Protein 5XEC (pdb70)

B-factor: mean 13.0, std 6.99, range [4.38, 48.83]

Nearest PDB structures (foldseek):
  5xed-assembly1_C  TM=9.740E-01  e=4.192E-13  Hydrogenobacter thermophilus TK-6
  3x39-assembly2_B-3  TM=8.011E-01  e=3.078E-12  Pseudomonas aeruginosa PAO1
  3vym-assembly1_A  TM=8.283E-01  e=7.650E-10  Hydrogenobacter thermophilus TK-6
  5xed-assembly1_A  TM=9.615E-01  e=8.368E-09  Pseudomonas aeruginosa PAO1
  5xec-assembly1_A  TM=9.918E-01  e=1.626E-08  Pseudomonas aeruginosa PAO1

Structure (mmCIF, N/CA/C/O backbone):
data_5XEC
#
_entry.id   5XEC
#
_cell.length_a   31.350
_cell.length_b   72.540
_cell.length_c   35.010
_cell.angle_alpha   90.00
_cell.angle_beta   106.07
_cell.angle_gamma   90.00
#
_symmetry.space_group_name_H-M   'P 1 21 1'
#
loop_
_entity.id
_entity.type
_entity.pdbx_description
1 polymer 'Cytochrome c-552,Cytochrome c-551'
2 polymer 'Cytochrome c-551,Cytochrome c-552'
3 non-polymer 'HEME C'
4 water water
#
loop_
_atom_site.group_PDB
_atom_site.id
_atom_site.type_symbol
_atom_site.label_atom_id
_atom_site.label_alt_id
_atom_site.label_comp_id
_atom_site.label_asym_id
_atom_site.label_entity_id
_atom_site.label_seq_id
_atom_site.pdbx_PDB_ins_code
_atom_site.Cartn_x
_atom_site.Cartn_y
_atom_site.Cartn_z
_atom_site.occupancy
_atom_site.B_iso_or_equiv
_atom_site.auth_seq_id
_atom_site.auth_comp_id
_atom_site.auth_asym_id
_atom_site.auth_atom_id
_atom_site.pdbx_PDB_model_num
ATOM 1 N N . ASN A 1 1 ? -0.827 -19.286 -0.352 1.00 13.85 1 ASN C N 1
ATOM 2 C CA . ASN A 1 1 ? -2.146 -19.395 0.326 1.00 11.31 1 ASN C CA 1
ATOM 3 C C . ASN A 1 1 ? -2.258 -18.487 1.544 1.00 11.17 1 ASN C C 1
ATOM 4 O O . ASN A 1 1 ? -1.302 -17.811 1.929 1.00 10.73 1 ASN C O 1
ATOM 9 N N . GLU A 1 2 ? -3.451 -18.457 2.128 1.00 11.68 2 GLU C N 1
ATOM 10 C CA . GLU A 1 2 ? -3.715 -17.574 3.255 1.00 11.62 2 GLU C CA 1
ATOM 11 C C . GLU A 1 2 ? -2.832 -17.876 4.463 1.00 10.86 2 GLU C C 1
ATOM 12 O O . GLU A 1 2 ? -2.371 -16.965 5.142 1.00 11.38 2 GLU C O 1
ATOM 18 N N . GLN A 1 3 ? -2.581 -19.153 4.724 1.00 11.36 3 GLN C N 1
ATOM 19 C CA . GLN A 1 3 ? -1.763 -19.539 5.877 1.00 12.14 3 GLN C CA 1
ATOM 20 C C . GLN A 1 3 ? -0.328 -19.060 5.690 1.00 9.56 3 GLN C C 1
ATOM 21 O O . GLN A 1 3 ? 0.296 -18.573 6.638 1.00 10.35 3 GLN C O 1
ATOM 27 N N . LEU A 1 4 ? 0.198 -19.224 4.482 1.00 9.08 4 LEU C N 1
ATOM 28 C CA . LEU A 1 4 ? 1.562 -18.767 4.174 1.00 9.15 4 LEU C CA 1
ATOM 29 C C . LEU A 1 4 ? 1.656 -17.252 4.351 1.00 7.90 4 LEU C C 1
ATOM 30 O O . LEU A 1 4 ? 2.598 -16.741 4.934 1.00 7.93 4 LEU C O 1
ATOM 35 N N . ALA A 1 5 ? 0.649 -16.528 3.859 1.00 8.00 5 ALA C N 1
ATOM 36 C CA . ALA A 1 5 ? 0.625 -15.064 4.011 1.00 7.75 5 ALA C CA 1
ATOM 37 C C . ALA A 1 5 ? 0.660 -14.649 5.475 1.00 7.26 5 ALA C C 1
ATOM 38 O O . ALA A 1 5 ? 1.390 -13.732 5.857 1.00 7.81 5 ALA C O 1
ATOM 40 N N A LYS A 1 6 ? -0.156 -15.303 6.302 0.50 7.29 6 LYS C N 1
ATOM 41 N N B LYS A 1 6 ? -0.147 -15.318 6.294 0.50 8.58 6 LYS C N 1
ATOM 42 C CA A LYS A 1 6 ? -0.151 -15.012 7.732 0.50 8.57 6 LYS C CA 1
ATOM 43 C CA B LYS A 1 6 ? -0.174 -15.028 7.717 0.50 9.45 6 LYS C CA 1
ATOM 44 C C A LYS A 1 6 ? 1.224 -15.282 8.342 0.50 8.62 6 LYS C C 1
ATOM 45 C C B LYS A 1 6 ? 1.192 -15.299 8.362 0.50 9.08 6 LYS C C 1
ATOM 46 O O A LYS A 1 6 ? 1.797 -14.414 8.998 0.50 8.21 6 LYS C O 1
ATOM 47 O O B LYS A 1 6 ? 1.725 -14.443 9.062 0.50 8.95 6 LYS C O 1
ATOM 58 N N . GLN A 1 7 ? 1.767 -16.471 8.105 1.00 8.81 7 GLN C N 1
ATOM 59 C CA . GLN A 1 7 ? 3.071 -16.833 8.702 1.00 8.95 7 GLN C CA 1
ATOM 60 C C . GLN A 1 7 ? 4.163 -15.864 8.296 1.00 8.07 7 GLN C C 1
ATOM 61 O O . GLN A 1 7 ? 4.989 -15.509 9.115 1.00 9.40 7 GLN C O 1
ATOM 67 N N . LYS A 1 8 ? 4.130 -15.415 7.044 1.00 7.84 8 LYS C N 1
ATOM 68 C CA . LYS A 1 8 ? 5.183 -14.551 6.513 1.00 7.43 8 LYS C CA 1
ATOM 69 C C . LYS A 1 8 ? 5.052 -13.091 6.937 1.00 7.43 8 LYS C C 1
ATOM 70 O O . LYS A 1 8 ? 5.899 -12.289 6.579 1.00 8.81 8 LYS C O 1
ATOM 76 N N . GLY A 1 9 ? 4.000 -12.739 7.672 1.00 7.07 9 GLY C N 1
ATOM 77 C CA . GLY A 1 9 ? 3.839 -11.374 8.191 1.00 7.17 9 GLY C CA 1
ATOM 78 C C . GLY A 1 9 ? 3.105 -10.422 7.270 1.00 6.67 9 GLY C C 1
ATOM 7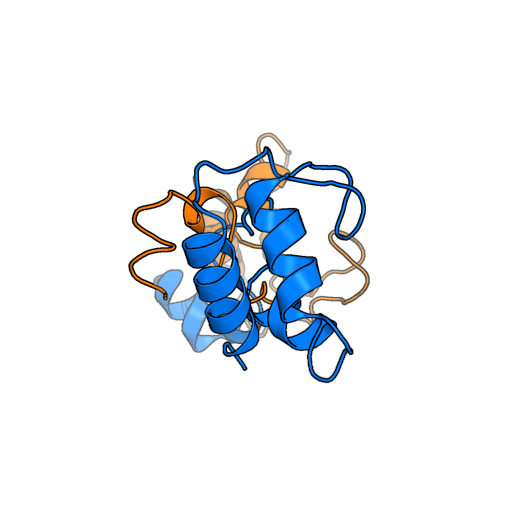9 O O . GLY A 1 9 ? 2.996 -9.235 7.573 1.00 7.50 9 GLY C O 1
ATOM 80 N N . CYS A 1 10 ? 2.554 -10.944 6.181 1.00 6.00 10 CYS C N 1
ATOM 81 C CA . CYS A 1 10 ? 1.942 -10.089 5.174 1.00 5.66 10 CYS C CA 1
ATOM 82 C C . CYS A 1 10 ? 0.745 -9.316 5.707 1.00 6.02 10 CYS C C 1
ATOM 83 O O . CYS A 1 10 ? 0.492 -8.187 5.287 1.00 6.81 10 CYS C O 1
ATOM 86 N N . MET A 1 11 ? 0.003 -9.923 6.639 1.00 7.04 11 MET C N 1
ATOM 87 C CA . MET A 1 11 ? -1.236 -9.327 7.122 1.00 7.90 11 MET C CA 1
ATOM 88 C C . MET A 1 11 ? -1.000 -8.174 8.084 1.00 7.85 11 MET C C 1
ATOM 89 O O . MET A 1 11 ? -1.940 -7.483 8.434 1.00 10.01 11 MET C O 1
ATOM 94 N N . ALA A 1 12 ? 0.246 -7.917 8.464 1.00 8.05 12 ALA C N 1
ATOM 95 C CA . ALA A 1 12 ? 0.568 -6.718 9.232 1.00 8.89 12 ALA C CA 1
ATOM 96 C C . ALA A 1 12 ? 0.307 -5.458 8.415 1.00 7.92 12 ALA C C 1
ATOM 97 O O . ALA A 1 12 ? -0.010 -4.417 8.979 1.00 9.43 12 ALA C O 1
ATOM 99 N N . CYS A 1 13 ? 0.412 -5.569 7.089 1.00 6.89 13 CYS C N 1
ATOM 100 C CA . CYS A 1 13 ? 0.311 -4.402 6.216 1.00 6.74 13 CYS C CA 1
ATOM 101 C C . CYS A 1 13 ? -0.817 -4.499 5.210 1.00 6.45 13 CYS C C 1
ATOM 102 O O . CYS A 1 13 ? -1.026 -3.573 4.436 1.00 6.90 13 CYS C O 1
ATOM 105 N N . HIS A 1 14 ? -1.569 -5.588 5.247 1.00 6.64 14 HIS C N 1
ATOM 106 C CA . HIS A 1 14 ? -2.624 -5.821 4.263 1.00 6.32 14 HIS C CA 1
ATOM 107 C C . HIS A 1 14 ? -3.850 -6.415 4.913 1.00 6.70 14 HIS C C 1
ATOM 108 O O . HIS A 1 14 ? -3.752 -7.375 5.669 1.00 8.51 14 HIS C O 1
ATOM 115 N N . ASP A 1 15 ? -5.001 -5.824 4.593 1.00 6.91 15 ASP C N 1
ATOM 116 C CA . ASP A 1 15 ? -6.309 -6.341 4.930 1.00 7.92 15 ASP C CA 1
ATOM 117 C C . ASP A 1 15 ? -6.789 -7.254 3.797 1.00 6.92 15 ASP C C 1
ATOM 118 O O . ASP A 1 15 ? -6.447 -7.028 2.645 1.00 7.86 15 ASP C O 1
ATOM 123 N N . LEU A 1 16 ? -7.640 -8.223 4.109 1.00 7.84 16 LEU C N 1
ATOM 124 C CA . LEU A 1 16 ? -8.329 -8.954 3.040 1.00 8.45 16 LEU C CA 1
ATOM 125 C C . LEU A 1 16 ? -9.330 -8.065 2.315 1.00 7.90 16 LEU C C 1
ATOM 126 O O . LEU A 1 16 ? -9.406 -8.092 1.095 1.00 8.68 16 LEU C O 1
ATOM 131 N N . LYS A 1 17 ? -10.103 -7.290 3.074 1.00 7.37 17 LYS C N 1
ATOM 132 C CA . LYS A 1 17 ? -11.227 -6.524 2.545 1.00 7.34 17 LYS C CA 1
ATOM 133 C C . LYS A 1 17 ? -10.932 -5.049 2.417 1.00 7.34 17 LYS C C 1
ATOM 134 O O . LYS A 1 17 ? -10.187 -4.482 3.197 1.00 7.89 17 LYS C O 1
ATOM 140 N N . ALA A 1 18 ? -11.546 -4.443 1.413 1.00 7.34 18 ALA C N 1
ATOM 141 C CA . ALA A 1 18 ? -11.520 -2.995 1.214 1.00 7.69 18 ALA C CA 1
ATOM 142 C C . ALA A 1 18 ? -12.186 -2.258 2.375 1.00 7.40 18 ALA C C 1
ATOM 143 O O . ALA A 1 18 ? -13.067 -2.773 3.049 1.00 8.03 18 ALA C O 1
ATOM 145 N N . LYS A 1 19 ? -11.735 -1.037 2.578 1.00 8.23 19 LYS C N 1
ATOM 146 C CA . LYS A 1 19 ? -12.324 -0.099 3.512 1.00 9.29 19 LYS C CA 1
ATOM 147 C C . LYS A 1 19 ? -13.809 0.149 3.182 1.00 8.81 19 LYS C C 1
ATOM 148 O O . LYS A 1 19 ? -14.234 0.022 2.030 1.00 9.57 19 LYS C O 1
ATOM 154 N N . MET A 1 20 ? -14.588 0.516 4.197 1.00 8.24 20 MET C N 1
ATOM 155 C CA . MET A 1 20 ? -15.966 0.962 4.006 1.00 8.02 20 MET C CA 1
ATOM 156 C C . MET A 1 20 ? -15.950 2.401 3.480 1.00 7.40 20 MET C C 1
ATOM 157 O O . MET A 1 20 ? -14.901 3.058 3.433 1.00 8.25 20 MET C O 1
ATOM 162 N N . VAL A 1 21 ? -17.106 2.921 3.089 1.00 7.12 21 VAL C N 1
ATOM 163 C CA . VAL A 1 21 ? -17.119 4.209 2.399 1.00 7.37 21 VAL C CA 1
ATOM 164 C C . VAL A 1 21 ? -16.773 5.370 3.334 1.00 7.36 21 VAL C C 1
ATOM 165 O O . VAL A 1 21 ? -16.178 6.350 2.908 1.00 8.55 21 VAL C O 1
ATOM 169 N N . GLY A 1 22 ? -17.127 5.241 4.607 1.00 6.99 22 GLY C N 1
ATOM 170 C CA . GLY A 1 22 ? -16.848 6.267 5.603 1.00 6.82 22 GLY C CA 1
ATOM 171 C C . GLY A 1 22 ? -15.574 5.994 6.384 1.00 6.55 22 GLY C C 1
ATOM 172 O O . GLY A 1 22 ? -14.992 4.896 6.321 1.00 7.14 22 GLY C O 1
ATOM 173 N N . PRO A 1 23 ? -15.110 6.988 7.150 1.00 6.57 23 PRO C N 1
ATOM 174 C CA . PRO A 1 23 ? -13.895 6.823 7.929 1.00 6.62 23 PRO C CA 1
ATOM 175 C C . PRO A 1 23 ? -14.043 5.862 9.101 1.00 6.89 23 PRO C C 1
ATOM 176 O O . PRO A 1 23 ? -15.119 5.703 9.679 1.00 7.72 23 PRO C O 1
ATOM 180 N N . ALA A 1 24 ? -12.941 5.204 9.432 1.00 7.21 24 ALA C N 1
ATOM 181 C CA . ALA A 1 24 ? -12.922 4.295 10.565 1.00 7.93 24 ALA C CA 1
ATOM 182 C C . ALA A 1 24 ? -13.041 5.084 11.870 1.00 8.10 24 ALA C C 1
ATOM 183 O O . ALA A 1 24 ? -12.461 6.165 12.017 1.00 8.37 24 ALA C O 1
ATOM 185 N N A TYR A 1 25 ? -13.778 4.570 12.843 0.50 8.27 25 TYR C N 1
ATOM 186 N N B TYR A 1 25 ? -13.796 4.525 12.812 0.50 8.45 25 TYR C N 1
ATOM 187 C CA A TYR A 1 25 ? -13.979 5.346 14.062 0.50 8.53 25 TYR C CA 1
ATOM 188 C CA B TYR A 1 25 ? -14.072 5.199 14.071 0.50 9.14 25 TYR C CA 1
ATOM 189 C C A TYR A 1 25 ? -12.705 5.585 14.846 0.50 9.54 25 TYR C C 1
ATOM 190 C C B TYR A 1 25 ? -12.776 5.522 14.858 0.50 9.84 25 TYR C C 1
ATOM 191 O O A TYR A 1 25 ? -12.576 6.630 15.478 0.50 10.01 25 TYR C O 1
ATOM 192 O O B TYR A 1 25 ? -12.706 6.575 15.487 0.50 10.78 25 TYR C O 1
ATOM 209 N N . LYS A 1 26 ? -11.753 4.657 14.818 1.00 9.93 26 LYS C N 1
ATOM 210 C CA . LYS A 1 26 ? -10.492 4.946 15.503 1.00 10.40 26 LYS C CA 1
ATOM 211 C C . LYS A 1 26 ? -9.799 6.164 14.874 1.00 10.27 26 LYS C C 1
ATOM 212 O O . LYS A 1 26 ? -9.179 6.969 15.578 1.00 11.90 26 LYS C O 1
ATOM 218 N N . ASP A 1 27 ? -9.943 6.335 13.560 1.00 10.09 27 ASP C N 1
ATOM 219 C CA . ASP A 1 27 ? -9.391 7.525 12.900 1.00 11.13 27 ASP C CA 1
ATOM 220 C C . ASP A 1 27 ? -10.158 8.804 13.245 1.00 10.42 27 ASP C C 1
ATOM 221 O O . ASP A 1 27 ? -9.556 9.868 13.381 1.00 10.51 27 ASP C O 1
ATOM 226 N N . VAL A 1 28 ? -11.474 8.709 13.393 1.00 9.24 28 VAL C N 1
ATOM 227 C CA . VAL A 1 28 ? -12.257 9.855 13.792 1.00 8.59 28 VAL C CA 1
ATOM 228 C C . VAL A 1 28 ? -11.847 10.290 15.196 1.00 9.36 28 VAL C C 1
ATOM 229 O O . VAL A 1 28 ? -11.648 11.482 15.444 1.00 10.73 28 VAL C O 1
ATOM 233 N N . ALA A 1 29 ? -11.72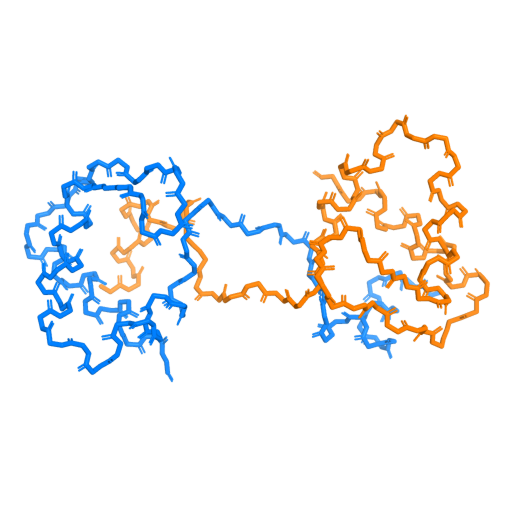9 9.329 16.102 1.00 9.71 29 ALA C N 1
ATOM 234 C CA . ALA A 1 29 ? -11.318 9.641 17.460 1.00 10.61 29 ALA C CA 1
ATOM 235 C C . ALA A 1 29 ? -9.962 10.353 17.461 1.00 12.00 29 ALA C C 1
ATOM 236 O O . ALA A 1 29 ? -9.778 11.350 18.163 1.00 13.62 29 ALA C O 1
ATOM 238 N N . ALA A 1 30 ? -9.013 9.858 16.672 1.00 12.43 30 ALA C N 1
ATOM 239 C CA . ALA A 1 30 ? -7.686 10.485 16.624 1.00 13.14 30 ALA C CA 1
ATOM 240 C C . ALA A 1 30 ? -7.731 11.899 16.026 1.00 13.71 30 ALA C C 1
ATOM 241 O O . ALA A 1 30 ? -7.011 12.789 16.474 1.00 16.37 30 ALA C O 1
ATOM 243 N N . LYS A 1 31 ? -8.578 12.112 15.024 1.00 13.61 31 LYS C N 1
ATOM 244 C CA . LYS A 1 31 ? -8.654 13.414 14.370 1.00 14.68 31 LYS C CA 1
ATOM 245 C C . LYS A 1 31 ? -9.168 14.499 15.314 1.00 15.65 31 LYS C C 1
ATOM 246 O O . LYS A 1 31 ? -8.705 15.643 15.276 1.00 17.99 31 LYS C O 1
ATOM 252 N N . PHE A 1 32 ? -10.148 14.136 16.134 1.00 13.75 32 PHE C N 1
ATOM 253 C CA . PHE A 1 32 ? -10.796 15.077 17.049 1.00 14.54 32 PHE C CA 1
ATOM 254 C C . PHE A 1 32 ? -10.075 15.195 18.393 1.00 15.50 32 PHE C C 1
ATOM 255 O O . PHE A 1 32 ? -10.449 16.034 19.209 1.00 17.74 32 PHE C O 1
ATOM 263 N N . ALA A 1 33 ? -9.071 14.355 18.638 1.00 16.18 33 ALA C N 1
ATOM 264 C CA . ALA A 1 33 ? -8.346 14.394 19.899 1.00 15.93 33 ALA C CA 1
ATOM 265 C C . ALA A 1 33 ? -7.825 15.802 20.155 1.00 18.74 33 ALA C C 1
ATOM 266 O O . ALA A 1 33 ? -7.171 16.397 19.290 1.00 20.19 33 ALA C O 1
ATOM 268 N N . GLY A 1 34 ? -8.132 16.334 21.334 1.00 18.31 34 GLY C N 1
ATOM 269 C CA . GLY A 1 34 ? -7.675 17.661 21.726 1.00 18.71 34 GLY C CA 1
ATOM 270 C C . GLY A 1 34 ? -8.335 18.825 21.004 1.00 19.90 34 GLY C C 1
ATOM 271 O O . GLY A 1 34 ? -7.756 19.914 20.955 1.00 25.57 34 GLY C O 1
ATOM 272 N N A GLN A 1 35 ? -9.529 18.599 20.453 0.50 19.48 35 GLN C N 1
ATOM 273 N N B GLN A 1 35 ? -9.531 18.609 20.457 0.50 19.60 35 GLN C N 1
ATOM 274 C CA A GLN A 1 35 ? -10.290 19.651 19.777 0.50 18.96 35 GLN C CA 1
ATOM 275 C CA B GLN A 1 35 ? -10.267 19.663 19.758 0.50 18.36 35 GLN C CA 1
ATOM 276 C C A GLN A 1 35 ? -11.457 20.102 20.638 0.50 17.11 35 GLN C C 1
ATOM 277 C C B GLN A 1 35 ? -11.473 20.105 20.581 0.50 17.02 35 GLN C C 1
ATOM 278 O O A GLN A 1 35 ? -12.222 19.284 21.151 0.50 17.46 35 GLN C O 1
ATOM 279 O O B GLN A 1 35 ? -12.284 19.282 21.007 0.50 17.71 35 GLN C O 1
ATOM 290 N N . ALA A 1 36 ? -11.583 21.413 20.804 1.00 15.24 36 ALA C N 1
ATOM 291 C CA . ALA A 1 36 ? -12.677 21.971 21.581 1.00 15.61 36 ALA C CA 1
ATOM 292 C C . ALA A 1 36 ? -14.015 21.666 20.919 1.00 14.83 36 ALA C C 1
ATOM 293 O O . ALA A 1 36 ? -14.155 21.786 19.704 1.00 15.97 36 ALA C O 1
ATOM 295 N N . GLY A 1 37 ? -14.981 21.246 21.724 1.00 14.04 37 GLY C N 1
ATOM 296 C CA . GLY A 1 37 ? -16.342 21.059 21.262 1.00 14.17 37 GLY C CA 1
ATOM 297 C C . GLY A 1 37 ? -16.530 19.841 20.373 1.00 12.71 37 GLY C C 1
ATOM 298 O O . GLY A 1 37 ? -17.517 19.759 19.653 1.00 13.42 37 GLY C O 1
ATOM 299 N N . ALA A 1 38 ? -15.592 18.895 20.412 1.00 13.53 38 ALA C N 1
ATOM 300 C CA . ALA A 1 38 ? -15.655 17.661 19.596 1.00 12.39 38 ALA C CA 1
ATOM 301 C C . ALA A 1 38 ? -16.955 16.879 19.760 1.00 11.72 38 ALA C C 1
ATOM 302 O O . ALA A 1 38 ? -17.549 16.433 18.791 1.00 11.70 38 ALA C O 1
ATOM 304 N N . GLU A 1 39 ? -17.386 16.687 20.990 1.00 11.60 39 GLU C N 1
ATOM 305 C CA . GLU A 1 39 ? -18.574 15.896 21.248 1.00 12.64 39 GLU C CA 1
ATOM 306 C C . GLU A 1 39 ? -19.804 16.494 20.600 1.00 11.78 39 GLU C C 1
ATOM 307 O O . GLU A 1 39 ? -20.539 15.810 19.889 1.00 12.77 39 GLU C O 1
ATOM 313 N N . ALA A 1 40 ? -20.041 17.770 20.864 1.00 11.17 40 ALA C N 1
ATOM 314 C CA . ALA A 1 40 ? -21.218 18.439 20.331 1.00 12.09 40 ALA C CA 1
ATOM 315 C C . ALA A 1 40 ? -21.145 18.502 18.805 1.00 11.51 40 ALA C C 1
ATOM 316 O O . ALA A 1 40 ? -22.145 18.269 18.105 1.00 12.76 40 ALA C O 1
ATOM 318 N N . GLU A 1 41 ? -19.956 18.777 18.280 1.00 11.67 41 GLU C N 1
ATOM 319 C CA . GLU A 1 41 ? -19.809 18.887 16.842 1.00 12.50 41 GLU C CA 1
ATOM 320 C C . GLU A 1 41 ? -20.065 17.543 16.177 1.00 11.11 41 GLU C C 1
ATOM 321 O O . GLU A 1 41 ? -20.774 17.462 15.173 1.00 10.81 41 GLU C O 1
ATOM 327 N N . LEU A 1 42 ? -19.499 16.479 16.730 1.00 12.22 42 LEU C N 1
ATOM 328 C CA . LEU A 1 42 ? -19.735 15.167 16.142 1.00 11.86 42 LEU C CA 1
ATOM 329 C C . LEU A 1 42 ? -21.202 14.727 16.238 1.00 10.83 42 LEU C C 1
ATOM 330 O O . LEU A 1 42 ? -21.732 14.158 15.289 1.00 10.63 42 LEU C O 1
ATOM 335 N N . ALA A 1 43 ? -21.873 14.994 17.357 1.00 10.77 43 ALA C N 1
ATOM 336 C CA . ALA A 1 43 ? -23.297 14.666 17.482 1.00 11.02 43 ALA C CA 1
ATOM 337 C C . ALA A 1 43 ? -24.099 15.359 16.389 1.00 10.01 43 ALA C C 1
ATOM 338 O O . ALA A 1 43 ? -24.996 14.754 15.804 1.00 11.06 43 ALA C O 1
ATOM 340 N N . GLN A 1 44 ? -23.782 16.623 16.112 1.00 9.90 44 GLN C N 1
ATOM 341 C CA . GLN A 1 44 ? -24.475 17.375 15.059 1.00 10.38 44 GLN C CA 1
ATOM 342 C C . GLN A 1 44 ? -24.246 16.767 13.678 1.00 8.71 44 GLN C C 1
ATOM 343 O O . GLN A 1 44 ? -25.167 16.663 12.886 1.00 8.74 44 GLN C O 1
ATOM 349 N N A ARG A 1 45 ? -23.000 16.384 13.392 0.50 7.89 45 ARG C N 1
ATOM 350 N N B ARG A 1 45 ? -23.009 16.370 13.396 0.50 7.89 45 ARG C N 1
ATOM 351 C CA A ARG A 1 45 ? -22.664 15.769 12.109 0.50 7.58 45 ARG C CA 1
ATOM 352 C CA B ARG A 1 45 ? -22.688 15.739 12.123 0.50 7.56 45 ARG C CA 1
ATOM 353 C C A ARG A 1 45 ? -23.319 14.396 11.940 0.50 6.71 45 ARG C C 1
ATOM 354 C C B ARG A 1 45 ? -23.365 14.401 11.952 0.50 6.70 45 ARG C C 1
ATOM 355 O O A ARG A 1 45 ? -23.780 14.058 10.854 0.50 6.96 45 ARG C O 1
ATOM 356 O O B ARG A 1 45 ? -23.884 14.090 10.884 0.50 6.64 45 ARG C O 1
ATOM 371 N N . ILE A 1 46 ? -23.370 13.607 13.009 1.00 6.86 46 ILE C N 1
ATOM 372 C CA . ILE A 1 46 ? -24.068 12.320 12.964 1.00 7.48 46 ILE C CA 1
ATOM 373 C C . ILE A 1 46 ? -25.557 12.519 12.654 1.00 7.38 46 ILE C C 1
ATOM 374 O O . ILE A 1 46 ? -26.120 11.823 11.805 1.00 8.91 46 ILE C O 1
ATOM 379 N N . LYS A 1 47 ? -26.191 13.485 13.301 1.00 7.47 47 LYS C N 1
ATOM 380 C CA . LYS A 1 47 ? -27.617 13.744 13.083 1.00 8.69 47 LYS C CA 1
ATOM 381 C C . LYS A 1 47 ? -27.904 14.360 11.712 1.00 7.39 47 LYS C C 1
ATOM 382 O O . LYS A 1 47 ? -28.798 13.908 10.977 1.00 8.26 47 LYS C O 1
ATOM 388 N N . ASN A 1 48 ? -27.113 15.379 11.366 1.00 7.06 48 ASN C N 1
ATOM 389 C CA . ASN A 1 48 ? -27.455 16.242 10.238 1.00 7.63 48 ASN C CA 1
ATOM 390 C C . ASN A 1 48 ? -26.695 15.982 8.956 1.00 6.85 48 ASN C C 1
ATOM 391 O O . ASN A 1 48 ? -27.030 16.561 7.910 1.00 8.17 48 ASN C O 1
ATOM 396 N N . GLY A 1 49 ? -25.717 15.095 9.023 1.00 6.23 49 GLY C N 1
ATOM 397 C CA . GLY A 1 49 ? -24.869 14.831 7.899 1.00 6.40 49 GLY C CA 1
ATOM 398 C C . GLY A 1 49 ? -23.711 15.794 7.836 1.00 6.67 49 GLY C C 1
ATOM 399 O O . GLY A 1 49 ? -23.694 16.831 8.521 1.00 7.77 49 GLY C O 1
ATOM 400 N N . SER A 1 50 ? -22.745 15.439 6.992 1.00 6.20 50 SER C N 1
ATOM 401 C CA . SER A 1 50 ? -21.501 16.172 6.891 1.00 6.75 50 SER C CA 1
ATOM 402 C C . SER A 1 50 ? -20.838 15.892 5.564 1.00 6.11 50 SER C C 1
ATOM 403 O O . SER A 1 50 ? -21.167 14.915 4.885 1.00 6.61 50 SER C O 1
ATOM 406 N N . GLN A 1 51 ? -19.944 16.784 5.168 1.00 6.54 51 GLN C N 1
ATOM 407 C CA . GLN A 1 51 ? -19.216 16.614 3.934 1.00 6.87 51 GLN C CA 1
ATOM 408 C C . GLN A 1 51 ? -17.903 17.344 3.967 1.00 6.84 51 GLN C C 1
ATOM 409 O O . GLN A 1 51 ? -17.687 18.243 4.775 1.00 7.79 51 GLN C O 1
ATOM 415 N N . GLY A 1 52 ? -17.031 16.945 3.050 1.00 6.89 52 GLY C N 1
ATOM 416 C CA . GLY A 1 52 ? -15.787 17.654 2.783 1.00 7.35 52 GLY C CA 1
ATOM 417 C C . GLY A 1 52 ? -14.710 17.492 3.831 1.00 7.26 52 GLY C C 1
ATOM 418 O O . GLY A 1 52 ? -13.779 18.277 3.855 1.00 8.55 52 GLY C O 1
ATOM 419 N N . VAL A 1 53 ? -14.836 16.494 4.697 1.00 6.82 53 VAL C N 1
ATOM 420 C CA . VAL A 1 53 ? -13.877 16.313 5.778 1.00 7.19 53 VAL C CA 1
ATOM 421 C C . VAL A 1 53 ? -12.874 15.211 5.464 1.00 6.69 53 VAL C C 1
ATOM 422 O O . VAL A 1 53 ? -11.673 15.395 5.694 1.00 8.27 53 VAL C O 1
ATOM 426 N N . TRP A 1 54 ? -13.364 14.102 4.917 1.00 6.64 54 TRP C N 1
ATOM 427 C CA . TRP A 1 54 ? -12.565 12.909 4.653 1.00 6.85 54 TRP C CA 1
ATOM 428 C C . TRP A 1 54 ? -12.443 12.566 3.169 1.00 7.39 54 TRP C C 1
ATOM 429 O O . TRP A 1 54 ? -11.535 11.843 2.776 1.00 10.37 54 TRP C O 1
ATOM 440 N N . GLY A 1 55 ? -13.340 13.070 2.340 1.00 7.15 55 GLY C N 1
ATOM 441 C CA . GLY A 1 55 ? -13.361 12.663 0.943 1.00 7.21 55 GLY C CA 1
ATOM 442 C C . GLY A 1 55 ? -14.532 13.307 0.251 1.00 7.70 55 GLY C C 1
ATOM 443 O O . GLY A 1 55 ? -15.236 14.1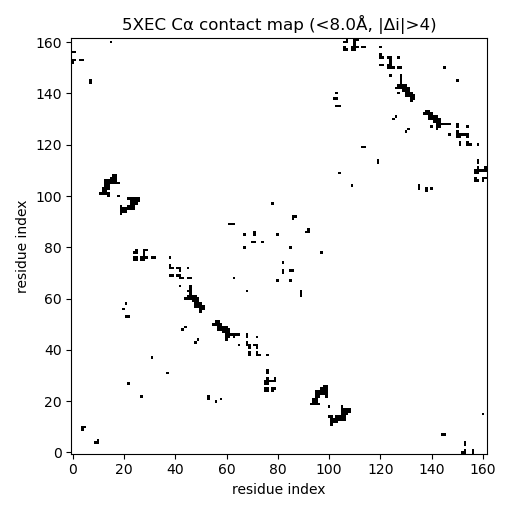10 0.848 1.00 8.62 55 GLY C O 1
ATOM 444 N N . PRO A 1 56 ? -14.782 12.906 -1.002 1.00 8.63 56 PRO C N 1
ATOM 445 C CA . PRO A 1 56 ? -15.812 13.540 -1.826 1.00 9.98 56 PRO C CA 1
ATOM 446 C C . PRO A 1 56 ? -17.244 13.060 -1.607 1.00 9.38 56 PRO C C 1
ATOM 447 O O . PRO A 1 56 ? -18.171 13.672 -2.129 1.00 12.32 56 PRO C O 1
ATOM 451 N N . ILE A 1 57 ? -17.426 11.980 -0.861 1.00 8.36 57 ILE C N 1
ATOM 452 C CA . ILE A 1 57 ? -18.758 11.411 -0.648 1.00 8.29 57 ILE C CA 1
ATOM 453 C C . ILE A 1 57 ? -19.333 11.912 0.686 1.00 6.90 57 ILE C C 1
ATOM 454 O O . ILE A 1 57 ? -18.770 11.648 1.743 1.00 7.53 57 ILE C O 1
ATOM 459 N N . PRO A 1 58 ? -20.462 12.645 0.664 1.00 6.88 58 PRO C N 1
ATOM 460 C CA . PRO A 1 58 ? -21.005 13.117 1.925 1.00 6.60 58 PRO C CA 1
ATOM 461 C C . PRO A 1 58 ? -21.612 12.009 2.768 1.00 6.45 58 PRO C C 1
ATOM 462 O O . PRO A 1 58 ? -22.016 10.960 2.244 1.00 7.26 58 PRO C O 1
ATOM 466 N N . MET A 1 59 ? -21.705 12.271 4.063 1.00 5.94 59 MET C N 1
ATOM 467 C CA . MET A 1 59 ? -22.553 11.472 4.924 1.00 5.90 59 MET C CA 1
ATOM 468 C C . MET A 1 59 ? -23.945 12.112 4.976 1.00 6.21 59 MET C C 1
ATOM 469 O O . MET A 1 59 ? -24.077 13.248 5.410 1.00 6.63 59 MET C O 1
ATOM 474 N N . PRO A 1 60 ? -24.991 11.376 4.567 1.00 6.90 60 PRO C N 1
ATOM 475 C CA . PRO A 1 60 ? -26.363 11.910 4.737 1.00 7.96 60 PRO C CA 1
ATOM 476 C C . PRO A 1 60 ? -26.758 12.046 6.211 1.00 7.07 60 PRO C C 1
ATOM 477 O O . PRO A 1 60 ? -26.124 11.450 7.074 1.00 6.41 60 PRO C O 1
ATOM 481 N N . PRO A 1 61 ? -27.839 12.779 6.506 1.00 7.09 61 PRO C N 1
ATOM 482 C CA . PRO A 1 61 ? -28.386 12.757 7.857 1.00 7.25 61 PRO C CA 1
ATOM 483 C C . PRO A 1 61 ? -28.694 11.343 8.325 1.00 7.75 61 PRO C C 1
ATOM 484 O O . PRO A 1 61 ? -28.963 10.451 7.512 1.00 8.71 61 PRO C O 1
ATOM 488 N N . ASN A 1 62 ? -28.652 11.142 9.636 1.00 7.93 62 ASN C N 1
ATOM 489 C CA . ASN A 1 62 ? -29.089 9.899 10.239 1.00 8.64 62 ASN C CA 1
ATOM 490 C C . ASN A 1 62 ? -30.262 10.140 11.152 1.00 9.72 62 ASN C C 1
ATOM 491 O O . ASN A 1 62 ? -30.305 11.139 11.861 1.00 10.01 62 ASN C O 1
ATOM 496 N N . ALA A 1 63 ? -31.182 9.179 11.150 1.00 12.78 63 ALA C N 1
ATOM 497 C CA . ALA A 1 63 ? -32.391 9.236 11.933 1.00 14.83 63 ALA C CA 1
ATOM 498 C C . ALA A 1 63 ? -32.096 8.847 13.370 1.00 15.09 63 ALA C C 1
ATOM 499 O O . ALA A 1 63 ? -32.492 7.769 13.825 1.00 20.00 63 ALA C O 1
ATOM 501 N N . VAL A 1 64 ? -31.421 9.736 14.091 1.00 13.82 64 VAL C N 1
ATOM 502 C CA . VAL A 1 64 ? -31.081 9.504 15.493 1.00 14.61 64 VAL C CA 1
ATOM 503 C C . VAL A 1 64 ? -31.563 10.677 16.340 1.00 15.84 64 VAL C C 1
ATOM 504 O O . VAL A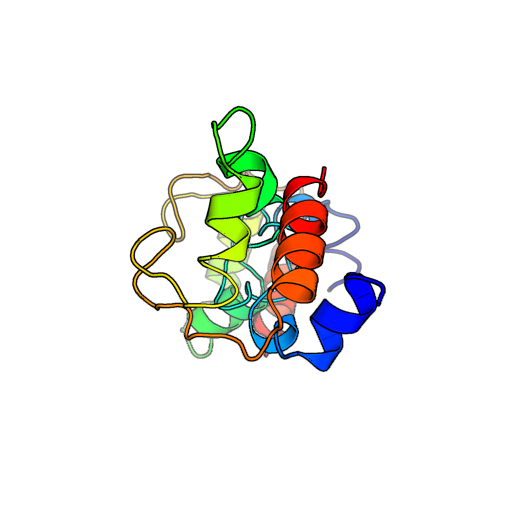 1 64 ? -31.564 11.821 15.889 1.00 14.87 64 VAL C O 1
ATOM 508 N N . SER A 1 65 ? -31.967 10.394 17.574 1.00 16.30 65 SER C N 1
ATOM 509 C CA . SER A 1 65 ? -32.387 11.458 18.482 1.00 17.60 65 SER C CA 1
ATOM 510 C C . SER A 1 65 ? -31.171 12.247 18.970 1.00 17.07 65 SER C C 1
ATOM 511 O O . SER A 1 65 ? -30.026 11.829 18.761 1.00 15.91 65 SER C O 1
ATOM 514 N N . ASP A 1 66 ? -31.414 13.395 19.600 1.00 20.10 66 ASP C N 1
ATOM 515 C CA . ASP A 1 66 ? -30.333 14.194 20.186 1.00 21.37 66 ASP C CA 1
ATOM 516 C C . ASP A 1 66 ? -29.510 13.362 21.169 1.00 21.50 66 ASP C C 1
ATOM 517 O O . ASP A 1 66 ? -28.278 13.388 21.136 1.00 20.88 66 ASP C O 1
ATOM 522 N N . ASP A 1 67 ? -30.198 12.633 22.045 1.00 21.78 67 ASP C N 1
ATOM 523 C CA . ASP A 1 67 ? -29.526 11.768 23.013 1.00 21.94 67 ASP C CA 1
ATOM 524 C C . ASP A 1 67 ? -28.731 10.654 22.326 1.00 21.12 67 ASP C C 1
ATOM 525 O O . ASP A 1 67 ? -27.609 10.346 22.738 1.00 21.92 67 ASP C O 1
ATOM 530 N N . GLU A 1 68 ? -29.309 10.045 21.292 1.00 18.08 68 GLU C N 1
ATOM 531 C CA . GLU A 1 68 ? -28.610 8.986 20.551 1.00 18.09 68 GLU C CA 1
ATOM 532 C C . GLU A 1 68 ? -27.349 9.504 19.858 1.00 17.01 68 GLU C C 1
ATOM 533 O O . GLU A 1 68 ? -26.315 8.847 19.879 1.00 16.01 68 GLU C O 1
ATOM 539 N N . ALA A 1 69 ? -27.440 10.691 19.267 1.00 14.33 69 ALA C N 1
ATOM 540 C CA . ALA A 1 69 ? -26.305 11.318 18.601 1.00 13.11 69 ALA C CA 1
ATOM 541 C C . ALA A 1 69 ? -25.180 11.628 19.595 1.00 13.86 69 ALA C C 1
ATOM 542 O O . ALA A 1 69 ? -24.014 11.421 19.282 1.00 12.47 69 ALA C O 1
ATOM 544 N N . GLN A 1 70 ? -25.528 12.121 20.781 1.00 14.74 70 GLN C N 1
ATOM 545 C CA . GLN A 1 70 ? -24.524 12.395 21.814 1.00 15.63 70 GLN C CA 1
ATOM 546 C C . GLN A 1 70 ? -23.855 11.105 22.300 1.00 16.46 70 GLN C C 1
ATOM 547 O O . GLN A 1 70 ? -22.625 11.045 22.408 1.00 16.12 70 GLN C O 1
ATOM 553 N N . THR A 1 71 ? -24.661 10.080 22.569 1.00 16.51 71 THR C N 1
ATOM 554 C CA . THR A 1 71 ? -24.148 8.759 22.959 1.00 16.54 71 THR C CA 1
ATOM 555 C C . THR A 1 71 ? -23.155 8.214 21.930 1.00 15.49 71 THR C C 1
ATOM 556 O O . THR A 1 71 ? -22.080 7.721 22.275 1.00 15.39 71 THR C O 1
ATOM 560 N N . LEU A 1 72 ? -23.539 8.295 20.662 1.00 13.78 72 LEU C N 1
ATOM 561 C CA . LEU A 1 72 ? -22.695 7.800 19.591 1.00 12.43 72 LEU C CA 1
ATOM 562 C C . LEU A 1 72 ? -21.432 8.623 19.433 1.00 11.47 72 LEU C C 1
ATOM 563 O O . LEU A 1 72 ? -20.365 8.065 19.227 1.00 10.76 72 LEU C O 1
ATOM 568 N N . ALA A 1 73 ? -21.549 9.944 19.541 1.00 11.38 73 ALA C N 1
ATOM 569 C CA . ALA A 1 73 ? -20.377 10.819 19.444 1.00 12.13 73 ALA C CA 1
ATOM 570 C C . ALA A 1 73 ? -19.356 10.484 20.517 1.00 12.64 73 ALA C C 1
ATOM 571 O O . ALA A 1 73 ? -18.181 10.320 20.227 1.00 11.74 73 ALA C O 1
ATOM 573 N N . LYS A 1 74 ? -19.814 10.400 21.758 1.00 12.17 74 LYS C N 1
ATOM 574 C CA . LYS A 1 74 ? -18.928 10.071 22.869 1.00 14.50 74 LYS C CA 1
ATOM 575 C C . LYS A 1 74 ? -18.246 8.710 22.666 1.00 14.41 74 LYS C C 1
ATOM 576 O O . LYS A 1 74 ? -17.048 8.577 22.891 1.00 15.00 74 LYS C O 1
ATOM 582 N N . TRP A 1 75 ? -19.007 7.716 22.215 1.00 13.36 75 TRP C N 1
ATOM 583 C CA . TRP A 1 75 ? -18.460 6.381 21.956 1.00 13.19 75 TRP C CA 1
ATOM 584 C C . TRP A 1 75 ? -17.415 6.439 20.854 1.00 11.72 75 TRP C C 1
ATOM 585 O O . TRP A 1 75 ? -16.342 5.866 20.997 1.00 13.70 75 TRP C O 1
ATOM 596 N N . VAL A 1 76 ? -17.724 7.113 19.742 1.00 10.56 76 VAL C N 1
ATOM 597 C CA . VAL A 1 76 ? -16.737 7.243 18.675 1.00 10.37 76 VAL C CA 1
ATOM 598 C C . VAL A 1 76 ? -15.431 7.874 19.202 1.00 10.64 76 VAL C C 1
ATOM 599 O O . VAL A 1 76 ? -14.344 7.332 18.989 1.00 12.42 76 VAL C O 1
ATOM 603 N N . LEU A 1 77 ? -15.535 8.993 19.914 1.00 11.83 77 LEU C N 1
ATOM 604 C CA . LEU A 1 77 ? -14.354 9.738 20.351 1.00 12.02 77 LEU C CA 1
ATOM 605 C C . LEU A 1 77 ? -13.516 8.958 21.363 1.00 14.18 77 LEU C C 1
ATOM 606 O O . LEU A 1 77 ? -12.342 9.253 21.525 1.00 16.10 77 LEU C O 1
ATOM 611 N N . SER A 1 78 ? -14.121 7.962 22.019 1.00 13.04 78 SER C N 1
ATOM 612 C CA . SER A 1 78 ? -13.439 7.088 22.982 1.00 14.54 78 SER C CA 1
ATOM 613 C C . SER A 1 78 ? -12.667 5.920 22.360 1.00 15.45 78 SER C C 1
ATOM 614 O O . SER A 1 78 ? -11.976 5.210 23.071 1.00 18.09 78 SER C O 1
ATOM 617 N N . GLN A 1 79 ? -12.801 5.694 21.055 1.00 15.57 79 GLN C N 1
ATOM 618 C CA . GLN A 1 79 ? -12.166 4.541 20.409 1.00 18.24 79 GLN C CA 1
ATOM 619 C C . GLN A 1 79 ? -10.662 4.741 20.317 1.00 17.56 79 GLN C C 1
ATOM 620 O O . GLN A 1 79 ? -10.175 5.469 19.452 1.00 18.32 79 GLN C O 1
ATOM 626 N N . LYS A 1 80 ? -9.940 4.090 21.230 1.00 19.64 80 LYS C N 1
ATOM 627 C CA . LYS A 1 80 ? -8.489 4.256 21.372 1.00 22.46 80 LYS C CA 1
ATOM 628 C C . LYS A 1 80 ? -7.769 2.948 21.091 1.00 23.97 80 LYS C C 1
ATOM 629 O O . LYS A 1 80 ? -6.610 2.927 20.669 1.00 28.09 80 LYS C O 1
ATOM 636 N N . GLU B 2 1 ? -29.567 3.338 24.940 1.00 30.44 1 GLU A N 1
ATOM 637 C CA . GLU B 2 1 ? -29.077 2.091 24.275 1.00 26.79 1 GLU A CA 1
ATOM 638 C C . GLU B 2 1 ? -27.555 2.099 24.167 1.00 23.87 1 GLU A C 1
ATOM 639 O O . GLU B 2 1 ? -26.941 3.160 24.134 1.00 28.12 1 GLU A O 1
ATOM 645 N N . ASP B 2 2 ? -26.955 0.912 24.127 1.00 20.67 2 ASP A N 1
ATOM 646 C CA . ASP B 2 2 ? -25.515 0.787 23.961 1.00 21.84 2 ASP A CA 1
ATOM 647 C C . ASP B 2 2 ? -25.122 1.266 22.573 1.00 21.31 2 ASP A C 1
ATOM 648 O O . ASP B 2 2 ? -25.828 0.992 21.600 1.00 19.79 2 ASP A O 1
ATOM 653 N N . PRO B 2 3 ? -23.993 1.990 22.472 1.00 23.36 3 PRO A N 1
ATOM 654 C CA . PRO B 2 3 ? -23.585 2.475 21.154 1.00 23.54 3 PRO A CA 1
ATOM 655 C C . PRO B 2 3 ? -23.322 1.353 20.146 1.00 22.39 3 PRO A C 1
ATOM 656 O O . PRO B 2 3 ? -23.688 1.495 18.983 1.00 24.76 3 PRO A O 1
ATOM 660 N N . GLU B 2 4 ? -22.718 0.249 20.590 1.00 23.57 4 GLU A N 1
ATOM 661 C CA . GLU B 2 4 ? -22.491 -0.913 19.718 1.00 25.39 4 GLU A CA 1
ATOM 662 C C . GLU B 2 4 ? -23.793 -1.397 19.076 1.00 23.05 4 GLU A C 1
ATOM 663 O O . GLU B 2 4 ? -23.809 -1.820 17.922 1.00 21.11 4 GLU A O 1
ATOM 669 N N . VAL B 2 5 ? -24.880 -1.335 19.840 1.00 20.47 5 VAL A N 1
ATOM 670 C CA . VAL B 2 5 ? -26.191 -1.754 19.358 1.00 17.83 5 VAL A CA 1
ATOM 671 C C . VAL B 2 5 ? -26.757 -0.744 18.349 1.00 17.56 5 VAL A C 1
ATOM 672 O O . VAL B 2 5 ? -27.213 -1.132 17.272 1.00 19.82 5 VAL A O 1
ATOM 676 N N . LEU B 2 6 ? -26.712 0.541 18.699 1.00 17.39 6 LEU A N 1
ATOM 677 C CA . LEU B 2 6 ? -27.150 1.621 17.797 1.00 16.99 6 LEU A CA 1
ATOM 678 C C . LEU B 2 6 ? -26.363 1.639 16.490 1.00 17.00 6 LEU A C 1
ATOM 679 O O . LEU B 2 6 ? -26.940 1.867 15.422 1.00 17.23 6 LEU A O 1
ATOM 684 N N . PHE B 2 7 ? -25.047 1.417 16.600 1.00 16.30 7 PHE A N 1
ATOM 685 C CA . PHE B 2 7 ? -24.122 1.391 15.466 1.00 18.20 7 PHE A CA 1
ATOM 686 C C . PHE B 2 7 ? -24.603 0.393 14.413 1.00 17.91 7 PHE A C 1
ATOM 687 O O . PHE B 2 7 ? -24.535 0.653 13.207 1.00 19.27 7 PHE A O 1
ATOM 695 N N . LYS B 2 8 ? -25.103 -0.746 14.879 1.00 16.18 8 LYS A N 1
ATOM 696 C CA . LYS B 2 8 ? -25.666 -1.755 13.985 1.00 18.69 8 LYS A CA 1
ATOM 697 C C . LYS B 2 8 ? -27.077 -1.397 13.515 1.00 17.49 8 LYS A C 1
ATOM 698 O O . LYS B 2 8 ? -27.332 -1.374 12.314 1.00 19.57 8 LYS A O 1
ATOM 704 N N . ASN B 2 9 ? -27.993 -1.122 14.444 1.00 19.31 9 ASN A N 1
ATOM 705 C CA . ASN B 2 9 ? -29.405 -0.950 14.069 1.00 19.39 9 ASN A CA 1
ATOM 706 C C . ASN B 2 9 ? -29.797 0.375 13.397 1.00 17.87 9 ASN A C 1
ATOM 707 O O . ASN B 2 9 ? -30.848 0.442 12.767 1.00 19.77 9 ASN A O 1
ATOM 712 N N . LYS B 2 10 ? -28.965 1.416 13.505 1.00 18.64 10 LYS A N 1
ATOM 713 C CA . LYS B 2 10 ? -29.216 2.682 12.779 1.00 18.45 10 LYS A CA 1
ATOM 714 C C . LYS B 2 10 ? -28.475 2.825 11.441 1.00 18.75 10 LYS A C 1
ATOM 715 O O . LYS B 2 10 ? -28.357 3.928 10.911 1.00 19.66 10 LYS A O 1
ATOM 721 N N . GLY B 2 11 ? -27.957 1.733 10.897 1.00 17.69 11 GLY A N 1
ATOM 722 C CA . GLY B 2 11 ? -27.387 1.755 9.547 1.00 15.26 11 GLY A CA 1
ATOM 723 C C . GLY B 2 11 ? -25.939 2.188 9.442 1.00 11.83 11 GLY A C 1
ATOM 724 O O . GLY B 2 11 ? -25.331 2.071 8.383 1.00 11.24 11 GLY A O 1
ATOM 725 N N . CYS B 2 12 ? -25.364 2.658 10.542 1.00 10.35 12 CYS A N 1
ATOM 726 C CA . CYS B 2 12 ? -23.962 3.104 10.538 1.00 8.69 12 CYS A CA 1
ATOM 727 C C . CYS B 2 12 ? -23.046 2.002 10.024 1.00 9.47 12 CYS A C 1
ATOM 728 O O . CYS B 2 12 ? -22.040 2.265 9.358 1.00 8.78 12 CYS A O 1
ATOM 731 N N . VAL B 2 13 ? -23.410 0.766 10.359 1.00 11.15 13 VAL A N 1
ATOM 732 C CA . VAL B 2 13 ? -22.638 -0.408 9.988 1.00 13.25 13 VAL A CA 1
ATOM 733 C C . VAL B 2 13 ? -22.477 -0.574 8.469 1.00 13.30 13 VAL A C 1
ATOM 734 O O . VAL B 2 13 ? -21.534 -1.225 8.039 1.00 17.87 13 VAL A O 1
ATOM 738 N N . ALA B 2 14 ? -23.365 0.016 7.662 1.00 12.64 14 ALA A N 1
ATOM 739 C CA 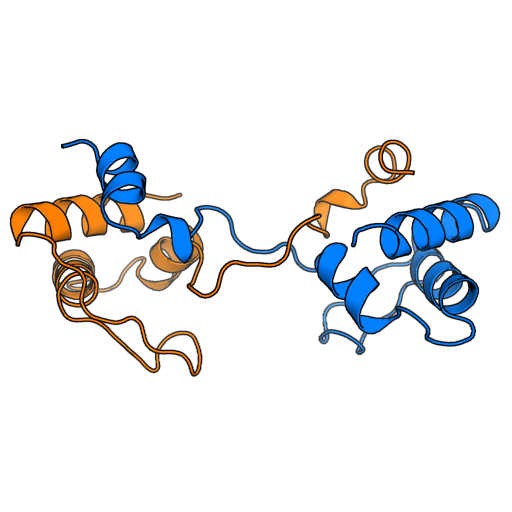. ALA B 2 14 ? -23.235 -0.046 6.198 1.00 12.18 14 ALA A CA 1
ATOM 740 C C . ALA B 2 14 ? -22.031 0.734 5.675 1.00 9.83 14 ALA A C 1
ATOM 741 O O . ALA B 2 14 ? -21.559 0.462 4.581 1.00 10.95 14 ALA A O 1
ATOM 743 N N . CYS B 2 15 ? -21.542 1.701 6.463 1.00 7.62 15 CYS A N 1
ATOM 744 C CA . CYS B 2 15 ? -20.537 2.678 6.003 1.00 7.43 15 CYS A CA 1
ATOM 745 C C . CYS B 2 15 ? -19.318 2.864 6.886 1.00 7.48 15 CYS A C 1
ATOM 746 O O . CYS B 2 15 ? -18.391 3.573 6.483 1.00 8.15 15 CYS A O 1
ATOM 749 N N . HIS B 2 16 ? -19.302 2.260 8.072 1.00 8.09 16 HIS A N 1
ATOM 750 C CA . HIS B 2 16 ? -18.230 2.513 9.037 1.00 7.80 16 HIS A CA 1
ATOM 751 C C . HIS B 2 16 ? -17.830 1.240 9.749 1.00 8.43 16 HIS A C 1
ATOM 752 O O . HIS B 2 16 ? -18.646 0.394 10.035 1.00 9.67 16 HIS A O 1
ATOM 759 N N . ALA B 2 17 ? -16.555 1.174 10.076 1.00 9.06 17 ALA A N 1
ATOM 760 C CA . ALA B 2 17 ? -15.994 0.159 10.932 1.00 9.27 17 ALA A CA 1
ATOM 761 C C . ALA B 2 17 ? -15.078 0.826 11.944 1.00 8.54 17 ALA A C 1
ATOM 762 O O . ALA B 2 17 ? -14.823 2.016 11.873 1.00 9.95 17 ALA A O 1
ATOM 764 N N . ILE B 2 18 ? -14.554 0.037 12.868 1.00 9.69 18 ILE A N 1
ATOM 765 C CA . ILE B 2 18 ? -13.736 0.561 13.945 1.00 10.93 18 ILE A CA 1
ATOM 766 C C . ILE B 2 18 ? -12.292 0.800 13.496 1.00 9.10 18 ILE A C 1
ATOM 767 O O . ILE B 2 18 ? -11.730 1.862 13.756 1.00 10.05 18 ILE A O 1
ATOM 772 N N . ASP B 2 19 ? -11.693 -0.195 12.846 1.00 9.04 19 ASP A N 1
ATOM 773 C CA . ASP B 2 19 ? -10.253 -0.184 12.605 1.00 9.12 19 ASP A CA 1
ATOM 774 C C . ASP B 2 19 ? -9.883 0.491 11.299 1.00 8.75 19 ASP A C 1
ATOM 775 O O . ASP B 2 19 ? -10.555 0.342 10.287 1.00 9.09 19 ASP A O 1
ATOM 780 N N . THR B 2 20 ? -8.756 1.188 11.317 1.00 8.37 20 THR A N 1
ATOM 781 C CA . THR B 2 20 ? -8.237 1.822 10.125 1.00 8.77 20 THR A CA 1
ATOM 782 C C . THR B 2 20 ? -7.619 0.805 9.167 1.00 8.59 20 THR A C 1
ATOM 783 O O . THR B 2 20 ? -7.219 -0.302 9.548 1.00 9.64 20 THR A O 1
ATOM 787 N N . LYS B 2 21 ? -7.560 1.219 7.909 1.00 8.20 21 LYS A N 1
ATOM 788 C CA . LYS B 2 21 ? -6.924 0.456 6.848 1.00 8.42 21 LYS A CA 1
ATOM 789 C C . LYS B 2 21 ? -5.433 0.285 7.123 1.00 8.52 21 LYS A C 1
ATOM 790 O O . LYS B 2 21 ? -4.776 1.213 7.558 1.00 9.62 21 LYS A O 1
ATOM 796 N N . LYS B 2 22 ? -4.903 -0.902 6.852 1.00 8.54 22 LYS A N 1
ATOM 797 C CA . LYS B 2 22 ? -3.454 -1.130 6.969 1.00 8.11 22 LYS A CA 1
ATOM 798 C C . LYS B 2 22 ? -2.702 -0.398 5.862 1.00 7.93 22 LYS A C 1
ATOM 799 O O . LYS B 2 22 ? -3.304 0.167 4.963 1.00 9.32 22 LYS A O 1
ATOM 805 N N . VAL B 2 23 ? -1.380 -0.338 5.958 1.00 7.91 23 VAL A N 1
ATOM 806 C CA . VAL B 2 23 ? -0.645 0.603 5.120 1.00 7.91 23 VAL A CA 1
ATOM 807 C C . VAL B 2 23 ? -0.638 0.259 3.638 1.00 7.43 23 VAL A C 1
ATOM 808 O O . VAL B 2 23 ? -0.576 1.151 2.796 1.00 8.82 23 VAL A O 1
ATOM 812 N N . GLY B 2 24 ? -0.722 -1.027 3.328 1.00 7.05 24 GLY A N 1
ATOM 813 C CA . GLY B 2 24 ? -0.766 -1.490 1.950 1.00 6.45 24 GLY A CA 1
ATOM 814 C C . GLY B 2 24 ? -2.190 -1.668 1.461 1.00 6.27 24 GLY A C 1
ATOM 815 O O . GLY B 2 24 ? -3.147 -1.562 2.233 1.00 6.81 24 GLY A O 1
ATOM 816 N N . PRO B 2 25 ? -2.352 -1.968 0.165 1.00 5.86 25 PRO A N 1
ATOM 817 C CA . PRO B 2 25 ? -3.691 -2.134 -0.391 1.00 6.51 25 PRO A CA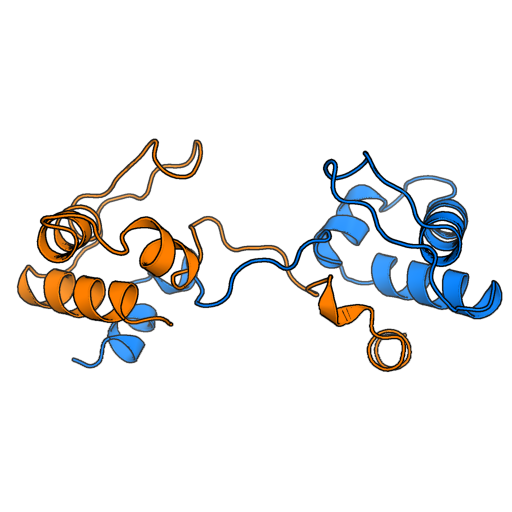 1
ATOM 818 C C . PRO B 2 25 ? -4.375 -3.405 0.086 1.00 5.78 25 PRO A C 1
ATOM 819 O O . PRO B 2 25 ? -3.722 -4.432 0.365 1.00 6.15 25 PRO A O 1
ATOM 823 N N . ALA B 2 26 ? -5.696 -3.358 0.172 1.00 6.32 26 ALA A N 1
ATOM 824 C CA . ALA B 2 26 ? -6.453 -4.549 0.528 1.00 6.36 26 ALA A CA 1
ATOM 825 C C . ALA B 2 26 ? -6.324 -5.569 -0.581 1.00 6.67 26 ALA A C 1
ATOM 826 O O . ALA B 2 26 ? -6.344 -5.228 -1.762 1.00 6.97 26 ALA A O 1
ATOM 828 N N . TYR B 2 27 ? -6.230 -6.836 -0.206 1.00 6.72 27 TYR A N 1
ATOM 829 C CA . TYR B 2 27 ? -6.078 -7.873 -1.215 1.00 7.10 27 TYR A CA 1
ATOM 830 C C . TYR B 2 27 ? -7.264 -7.956 -2.180 1.00 7.17 27 TYR A C 1
ATOM 831 O O . TYR B 2 27 ? -7.069 -8.214 -3.355 1.00 7.85 27 TYR A O 1
ATOM 840 N N . ALA B 2 28 ? -8.469 -7.677 -1.698 1.00 7.34 28 ALA A N 1
ATOM 841 C CA . ALA B 2 28 ? -9.631 -7.638 -2.592 1.00 8.43 28 ALA A CA 1
ATOM 842 C C . ALA B 2 28 ? -9.435 -6.580 -3.691 1.00 8.34 28 ALA A C 1
ATOM 843 O O . ALA B 2 28 ? -9.864 -6.761 -4.837 1.00 9.89 28 ALA A O 1
ATOM 845 N N . ASP B 2 29 ? -8.797 -5.468 -3.339 1.00 8.54 29 ASP A N 1
ATOM 846 C CA . ASP B 2 29 ? -8.520 -4.401 -4.302 1.00 8.18 29 ASP A CA 1
ATOM 847 C C . ASP B 2 29 ? -7.392 -4.755 -5.240 1.00 7.41 29 ASP A C 1
ATOM 848 O O . ASP B 2 29 ? -7.440 -4.404 -6.415 1.00 8.43 29 ASP A O 1
ATOM 853 N N . VAL B 2 30 ? -6.373 -5.452 -4.741 1.00 7.22 30 VAL A N 1
ATOM 854 C CA . VAL B 2 30 ? -5.321 -5.934 -5.629 1.00 7.20 30 VAL A CA 1
ATOM 855 C C . VAL B 2 30 ? -5.928 -6.899 -6.660 1.00 7.60 30 VAL A C 1
ATOM 856 O O . VAL B 2 30 ? -5.642 -6.803 -7.857 1.00 8.65 30 VAL A O 1
ATOM 860 N N . ALA B 2 31 ? -6.757 -7.835 -6.193 1.00 7.41 31 ALA A N 1
ATOM 861 C CA . ALA B 2 31 ? -7.382 -8.798 -7.091 1.00 8.27 31 ALA A CA 1
ATOM 862 C C . ALA B 2 31 ? -8.172 -8.105 -8.202 1.00 9.57 31 ALA A C 1
ATOM 863 O O . ALA B 2 31 ? -8.117 -8.510 -9.364 1.00 10.81 31 ALA A O 1
ATOM 865 N N . LYS B 2 32 ? -8.911 -7.069 -7.833 1.00 9.55 32 LYS A N 1
ATOM 866 C CA . LYS B 2 32 ? -9.750 -6.333 -8.779 1.00 9.64 32 LYS A CA 1
ATOM 867 C C . LYS B 2 32 ? -8.889 -5.576 -9.792 1.00 10.72 32 LYS A C 1
ATOM 868 O O . LYS B 2 32 ? -9.206 -5.555 -10.982 1.00 12.78 32 LYS A O 1
ATOM 874 N N . LYS B 2 33 ? -7.814 -4.945 -9.331 1.00 9.58 33 LYS A N 1
ATOM 875 C CA . LYS B 2 33 ? -6.965 -4.159 -10.208 1.00 9.60 33 LYS A CA 1
ATOM 876 C C . LYS B 2 33 ? -6.346 -5.022 -11.295 1.00 9.84 33 LYS A C 1
ATOM 877 O O . LYS B 2 33 ? -6.300 -4.609 -12.458 1.00 12.64 33 LYS A O 1
ATOM 883 N N . TYR B 2 34 ? -5.863 -6.201 -10.917 1.00 9.22 34 TYR A N 1
ATOM 884 C CA . TYR B 2 34 ? -5.061 -7.029 -11.821 1.00 10.08 34 TYR A CA 1
ATOM 885 C C . TYR B 2 34 ? -5.821 -8.170 -12.505 1.00 11.53 34 TYR A C 1
ATOM 886 O O . TYR B 2 34 ? -5.225 -8.893 -13.296 1.00 12.67 34 TYR A O 1
ATOM 895 N N . ALA B 2 35 ? -7.114 -8.328 -12.222 1.00 12.44 35 ALA A N 1
ATOM 896 C CA . ALA B 2 35 ? -7.913 -9.380 -12.871 1.00 14.95 35 ALA A CA 1
ATOM 897 C C . ALA B 2 35 ? -7.820 -9.257 -14.384 1.00 15.70 35 ALA A C 1
ATOM 898 O O . ALA B 2 35 ? -7.892 -8.158 -14.927 1.00 18.75 35 ALA A O 1
ATOM 900 N N . GLY B 2 36 ? -7.629 -10.378 -15.069 1.00 18.60 36 GLY A N 1
ATOM 901 C CA . GLY B 2 36 ? -7.529 -10.354 -16.531 1.00 23.95 36 GLY A CA 1
ATOM 902 C C . GLY B 2 36 ? -6.318 -9.606 -17.091 1.00 25.90 36 GLY A C 1
ATOM 903 O O . GLY B 2 36 ? -6.136 -9.576 -18.312 1.00 28.59 36 GLY A O 1
ATOM 904 N N . ARG B 2 37 ? -5.498 -8.999 -16.222 1.00 26.06 37 ARG A N 1
ATOM 905 C CA . ARG B 2 37 ? -4.303 -8.285 -16.661 1.00 25.28 37 ARG A CA 1
ATOM 906 C C . ARG B 2 37 ? -3.236 -9.316 -16.970 1.00 22.62 37 ARG A C 1
ATOM 907 O O . ARG B 2 37 ? -2.876 -10.152 -16.123 1.00 22.11 37 ARG A O 1
ATOM 915 N N . LYS B 2 38 ? -2.748 -9.248 -18.202 1.00 25.02 38 LYS A N 1
ATOM 916 C CA . LYS B 2 38 ? -1.718 -10.140 -18.683 1.00 26.66 38 LYS A CA 1
ATOM 917 C C . LYS B 2 38 ? -0.467 -9.996 -17.815 1.00 24.35 38 LYS A C 1
ATOM 918 O O . LYS B 2 38 ? -0.044 -8.879 -17.479 1.00 24.26 38 LYS A O 1
ATOM 924 N N . ASP B 2 39 ? 0.096 -11.144 -17.450 1.00 18.78 39 ASP A N 1
ATOM 925 C CA . ASP B 2 39 ? 1.314 -11.240 -16.639 1.00 15.74 39 ASP A CA 1
ATOM 926 C C . ASP B 2 39 ? 1.136 -10.843 -15.170 1.00 12.32 39 ASP A C 1
ATOM 927 O O . ASP B 2 39 ? 2.130 -10.672 -14.472 1.00 12.39 39 ASP A O 1
ATOM 932 N N . ALA B 2 40 ? -0.103 -10.774 -14.676 1.00 11.22 40 ALA A N 1
ATOM 933 C CA . ALA B 2 40 ? -0.350 -10.349 -13.293 1.00 11.59 40 ALA A CA 1
ATOM 934 C C . ALA B 2 40 ? 0.382 -11.208 -12.258 1.00 8.58 40 ALA A C 1
ATOM 935 O O . ALA B 2 40 ? 0.933 -10.681 -11.301 1.00 8.50 40 ALA A O 1
ATOM 937 N N . VAL B 2 41 ? 0.368 -12.526 -12.438 1.00 8.52 41 VAL A N 1
ATOM 938 C CA . VAL B 2 41 ? 0.994 -13.400 -11.463 1.00 8.17 41 VAL A CA 1
ATOM 939 C C . VAL B 2 41 ? 2.498 -13.111 -11.348 1.00 8.62 41 VAL A C 1
ATOM 940 O O . VAL B 2 41 ? 3.023 -12.926 -10.251 1.00 8.36 41 VAL A O 1
ATOM 944 N N . ASP B 2 42 ? 3.189 -13.077 -12.474 1.00 9.19 42 ASP A N 1
ATOM 945 C CA . ASP B 2 42 ? 4.632 -12.849 -12.456 1.00 10.12 42 ASP A CA 1
ATOM 946 C C . ASP B 2 42 ? 4.961 -11.434 -12.010 1.00 9.25 42 ASP A C 1
ATOM 947 O O . ASP B 2 42 ? 5.932 -11.237 -11.281 1.00 9.14 42 ASP A O 1
ATOM 952 N N . TYR B 2 43 ? 4.138 -10.462 -12.409 1.00 9.03 43 TYR A N 1
ATOM 953 C CA . TYR B 2 43 ? 4.341 -9.082 -11.982 1.00 9.16 43 TYR A CA 1
ATOM 954 C C . TYR B 2 43 ? 4.245 -8.993 -10.450 1.00 8.40 43 TYR A C 1
ATOM 955 O O . TYR B 2 43 ? 5.115 -8.432 -9.768 1.00 8.50 43 TYR A O 1
ATOM 964 N N . LEU B 2 44 ? 3.161 -9.539 -9.907 1.00 7.83 44 LEU A N 1
ATOM 965 C CA . LEU B 2 44 ? 2.941 -9.440 -8.460 1.00 7.33 44 LEU A CA 1
ATOM 966 C C . LEU B 2 44 ? 3.966 -10.259 -7.684 1.00 7.06 44 LEU A C 1
ATOM 967 O O . LEU B 2 44 ? 4.422 -9.828 -6.620 1.00 7.38 44 LEU A O 1
ATOM 972 N N . ALA B 2 45 ? 4.324 -11.442 -8.191 1.00 6.77 45 ALA A N 1
ATOM 973 C CA . ALA B 2 45 ? 5.341 -12.265 -7.526 1.00 6.67 45 ALA A CA 1
ATOM 974 C C . ALA B 2 45 ? 6.653 -11.494 -7.400 1.00 6.75 45 ALA A C 1
ATOM 975 O O . ALA B 2 45 ? 7.312 -11.527 -6.355 1.00 7.89 45 ALA A O 1
ATOM 977 N N . GLY B 2 46 ? 7.022 -10.794 -8.472 1.00 7.38 46 GLY A N 1
ATOM 978 C CA . GLY B 2 46 ? 8.201 -9.950 -8.456 1.00 7.95 46 GLY A CA 1
ATOM 979 C C . GLY B 2 46 ? 8.120 -8.842 -7.420 1.00 8.36 46 GLY A C 1
ATOM 980 O O . GLY B 2 46 ? 9.081 -8.597 -6.692 1.00 8.32 46 GLY A O 1
ATOM 981 N N . LYS B 2 47 ? 6.978 -8.167 -7.330 1.00 7.57 47 LYS A N 1
ATOM 982 C CA . LYS B 2 47 ? 6.813 -7.098 -6.337 1.00 7.96 47 LYS A CA 1
ATOM 983 C C . LYS B 2 47 ? 6.844 -7.595 -4.913 1.00 7.33 47 LYS A C 1
ATOM 984 O O . LYS B 2 47 ? 7.423 -6.969 -4.040 1.00 7.87 47 LYS A O 1
ATOM 990 N N . ILE B 2 48 ? 6.202 -8.723 -4.676 1.00 7.23 48 ILE A N 1
ATOM 991 C CA . ILE B 2 48 ? 6.185 -9.308 -3.336 1.00 7.90 48 ILE A CA 1
ATOM 992 C C . ILE B 2 48 ? 7.608 -9.581 -2.873 1.00 8.42 48 ILE A C 1
ATOM 993 O O . ILE B 2 48 ? 8.008 -9.167 -1.778 1.00 10.91 48 ILE A O 1
ATOM 998 N N . LYS B 2 49 ? 8.401 -10.246 -3.700 1.00 7.28 49 LYS A N 1
ATOM 999 C CA . LYS B 2 49 ? 9.745 -10.586 -3.298 1.00 7.64 49 LYS A CA 1
ATOM 1000 C C . LYS B 2 49 ? 10.657 -9.365 -3.236 1.00 7.90 49 LYS A C 1
ATOM 1001 O O . LYS B 2 49 ? 11.357 -9.160 -2.235 1.00 8.55 49 LYS A O 1
ATOM 1007 N N . LYS B 2 50 ? 10.656 -8.559 -4.297 1.00 7.48 50 LYS A N 1
ATOM 1008 C CA . LYS B 2 50 ? 11.616 -7.467 -4.431 1.00 8.24 50 LYS A CA 1
ATOM 1009 C C . LYS B 2 50 ? 11.226 -6.212 -3.663 1.00 8.02 50 LYS A C 1
ATOM 1010 O O . LYS B 2 50 ? 12.096 -5.391 -3.348 1.00 8.86 50 LYS A O 1
ATOM 1016 N N . GLY B 2 51 ? 9.939 -6.055 -3.373 1.00 7.75 51 GLY A N 1
ATOM 1017 C CA . GLY B 2 51 ? 9.405 -4.827 -2.828 1.00 8.67 51 GLY A CA 1
ATOM 1018 C C . GLY B 2 51 ? 9.129 -3.832 -3.922 1.00 9.65 51 GLY A C 1
ATOM 1019 O O . GLY B 2 51 ? 9.413 -4.086 -5.086 1.00 12.62 51 GLY A O 1
ATOM 1020 N N . GLY B 2 52 ? 8.548 -2.700 -3.553 1.00 10.23 52 GLY A N 1
ATOM 1021 C CA . GLY B 2 52 ? 8.249 -1.680 -4.535 1.00 11.47 52 GLY A CA 1
ATOM 1022 C C . GLY B 2 52 ? 7.415 -0.590 -3.929 1.00 9.68 52 GLY A C 1
ATOM 1023 O O . GLY B 2 52 ? 6.937 -0.706 -2.820 1.00 9.79 52 GLY A O 1
ATOM 1024 N N A SER B 2 53 ? 7.199 0.453 -4.715 0.50 9.41 53 SER A N 1
ATOM 1025 N N B SER B 2 53 ? 7.252 0.502 -4.659 0.50 10.20 53 SER A N 1
ATOM 1026 C CA A SER B 2 53 ? 6.496 1.632 -4.258 0.50 8.28 53 SER A CA 1
ATOM 1027 C CA B SER B 2 53 ? 6.375 1.576 -4.218 0.50 9.44 53 SER A CA 1
ATOM 1028 C C A SER B 2 53 ? 5.845 2.301 -5.452 0.50 8.92 53 SER A C 1
ATOM 1029 C C B SER B 2 53 ? 5.840 2.297 -5.432 0.50 9.52 53 SER A C 1
ATOM 1030 O O A SER B 2 53 ? 6.185 1.998 -6.600 0.50 9.52 53 SER A O 1
ATOM 1031 O O B SER B 2 53 ? 6.256 2.031 -6.563 0.50 10.25 53 SER A O 1
ATOM 1036 N N . GLY B 2 54 ? 4.899 3.199 -5.186 1.00 9.27 54 GLY A N 1
ATOM 1037 C CA . GLY B 2 54 ? 4.403 4.111 -6.207 1.00 10.66 54 GLY A CA 1
ATOM 1038 C C . GLY B 2 54 ? 3.158 3.698 -6.949 1.00 10.83 54 GLY A C 1
ATOM 1039 O O . GLY B 2 54 ? 2.592 4.510 -7.655 1.00 14.00 54 GLY A O 1
ATOM 1040 N N . VAL B 2 55 ? 2.721 2.451 -6.813 1.00 10.26 55 VAL A N 1
ATOM 1041 C CA . VAL B 2 55 ? 1.541 1.984 -7.527 1.00 10.70 55 VAL A CA 1
ATOM 1042 C C . VAL B 2 55 ? 0.253 2.340 -6.775 1.00 10.69 55 VAL A C 1
ATOM 1043 O O . VAL B 2 55 ? -0.750 2.677 -7.389 1.00 13.51 55 VAL A O 1
ATOM 1047 N N . TRP B 2 56 ? 0.305 2.275 -5.445 1.00 9.69 56 TRP A N 1
ATOM 1048 C CA . TRP B 2 56 ? -0.838 2.564 -4.588 1.00 9.49 56 TRP A CA 1
ATOM 1049 C C . TRP B 2 56 ? -0.657 3.807 -3.722 1.00 10.70 56 TRP A C 1
ATOM 1050 O O . TRP B 2 56 ? -1.616 4.308 -3.141 1.00 14.14 56 TRP A O 1
ATOM 1061 N N . GLY B 2 57 ? 0.575 4.288 -3.636 1.00 11.38 57 GLY A N 1
ATOM 1062 C CA . GLY B 2 57 ? 0.931 5.394 -2.774 1.00 11.84 57 GLY A CA 1
ATOM 1063 C C . GLY B 2 57 ? 2.440 5.505 -2.737 1.00 11.44 57 GLY A C 1
ATOM 1064 O O . GLY B 2 57 ? 3.144 4.838 -3.516 1.00 12.02 57 GLY A O 1
ATOM 1065 N N . SER B 2 58 ? 2.943 6.330 -1.832 1.00 12.06 58 SER A N 1
ATOM 1066 C CA . SER B 2 58 ? 4.382 6.503 -1.689 1.00 12.22 58 SER A CA 1
ATOM 1067 C C . SER B 2 58 ? 4.976 5.658 -0.557 1.00 11.78 58 SER A C 1
ATOM 1068 O O . SER B 2 58 ? 6.171 5.758 -0.298 1.00 16.33 58 SER A O 1
ATOM 1071 N N . VAL B 2 59 ? 4.165 4.871 0.153 1.00 10.20 59 VAL A N 1
ATOM 1072 C CA . VAL B 2 59 ? 4.701 3.986 1.183 1.00 8.17 59 VAL A CA 1
ATOM 1073 C C . VAL B 2 59 ? 5.215 2.732 0.468 1.00 7.84 59 VAL A C 1
ATOM 1074 O O . VAL B 2 59 ? 4.474 2.103 -0.295 1.00 8.31 59 VAL A O 1
ATOM 1078 N N . PRO B 2 60 ? 6.468 2.337 0.708 1.00 7.31 60 PRO A N 1
ATOM 1079 C CA . PRO B 2 60 ? 6.982 1.163 0.039 1.00 7.26 60 PRO A CA 1
ATOM 1080 C C . PRO B 2 60 ? 6.627 -0.122 0.750 1.00 6.90 60 PRO A C 1
ATOM 1081 O O . PRO B 2 60 ? 6.466 -0.158 1.970 1.00 7.51 60 PRO A O 1
ATOM 1085 N N . MET B 2 61 ? 6.519 -1.187 -0.037 1.00 5.68 61 MET A N 1
ATOM 1086 C CA . MET B 2 61 ? 6.616 -2.540 0.485 1.00 5.63 61 MET A CA 1
ATOM 1087 C C . MET B 2 61 ? 8.097 -2.896 0.509 1.00 5.90 61 MET A C 1
ATOM 1088 O O . MET B 2 61 ? 8.749 -2.888 -0.539 1.00 6.12 61 MET A O 1
ATOM 1093 N N . PRO B 2 62 ? 8.655 -3.194 1.697 1.00 5.97 62 PRO A N 1
ATOM 1094 C CA . PRO B 2 62 ? 10.025 -3.685 1.721 1.00 6.38 62 PRO A CA 1
ATOM 1095 C C . PRO B 2 62 ? 10.167 -5.008 0.964 1.00 6.74 62 PRO A C 1
ATOM 1096 O O . PRO B 2 62 ? 9.186 -5.731 0.799 1.00 6.32 62 PRO A O 1
ATOM 1100 N N . PRO B 2 63 ? 11.385 -5.349 0.517 1.00 6.52 63 PRO A N 1
ATOM 1101 C CA . PRO B 2 63 ? 11.617 -6.705 -0.002 1.00 6.88 63 PRO A CA 1
ATOM 1102 C C . PRO B 2 63 ? 11.179 -7.728 1.047 1.00 6.15 63 PRO A C 1
ATOM 1103 O O . PRO B 2 63 ? 11.397 -7.529 2.253 1.00 6.86 63 PRO A O 1
ATOM 1107 N N . GLN B 2 64 ? 10.603 -8.834 0.606 1.00 6.44 64 GLN A N 1
ATOM 1108 C CA . GLN B 2 64 ? 10.023 -9.818 1.512 1.00 6.63 64 GLN A CA 1
ATOM 1109 C C . GLN B 2 64 ? 10.834 -11.098 1.487 1.00 7.47 64 GLN A C 1
ATOM 1110 O O . GLN B 2 64 ? 11.376 -11.480 0.437 1.00 7.56 64 GLN A O 1
ATOM 1116 N N . ASN B 2 65 ? 10.913 -11.762 2.643 1.00 7.53 65 ASN A N 1
ATOM 1117 C CA . ASN B 2 65 ? 11.662 -13.001 2.790 1.00 8.42 65 ASN A CA 1
ATOM 1118 C C . ASN B 2 65 ? 10.821 -14.186 2.323 1.00 7.62 65 ASN A C 1
ATOM 1119 O O . ASN B 2 65 ? 10.277 -14.954 3.132 1.00 8.77 65 ASN A O 1
ATOM 1124 N N . VAL B 2 66 ? 10.686 -14.303 1.005 1.00 6.66 66 VAL A N 1
ATOM 1125 C CA . VAL B 2 66 ? 9.948 -15.395 0.413 1.00 7.13 66 VAL A CA 1
ATOM 1126 C C . VAL B 2 66 ? 10.782 -15.957 -0.734 1.00 7.19 66 VAL A C 1
ATOM 1127 O O . VAL B 2 66 ? 11.536 -15.226 -1.390 1.00 8.77 66 VAL A O 1
ATOM 1131 N N . THR B 2 67 ? 10.632 -17.247 -0.993 1.00 7.11 67 THR A N 1
ATOM 1132 C CA . THR B 2 67 ? 11.230 -17.825 -2.180 1.00 7.00 67 THR A CA 1
ATOM 1133 C C . THR B 2 67 ? 10.415 -17.390 -3.405 1.00 6.83 67 THR A C 1
ATOM 1134 O O . THR B 2 67 ? 9.283 -16.921 -3.277 1.00 6.90 67 THR A O 1
ATOM 1138 N N . ASP B 2 68 ? 10.997 -17.554 -4.583 1.00 7.04 68 ASP A N 1
ATOM 1139 C CA . ASP B 2 68 ? 10.255 -17.261 -5.820 1.00 7.45 68 ASP A CA 1
ATOM 1140 C C . ASP B 2 68 ? 8.970 -18.093 -5.869 1.00 7.27 68 ASP A C 1
ATOM 1141 O O . ASP B 2 68 ? 7.909 -17.594 -6.273 1.00 7.38 68 ASP A O 1
ATOM 1146 N N . ALA B 2 69 ? 9.065 -19.359 -5.463 1.00 6.62 69 ALA A N 1
ATOM 1147 C CA . ALA B 2 69 ? 7.890 -20.221 -5.486 1.00 6.82 69 ALA A CA 1
ATOM 1148 C C . ALA B 2 69 ? 6.817 -19.698 -4.525 1.00 6.65 69 ALA A C 1
ATOM 1149 O O . ALA B 2 69 ? 5.630 -19.654 -4.884 1.00 7.57 69 ALA A O 1
ATOM 1151 N N . GLU B 2 70 ? 7.221 -19.269 -3.327 1.00 6.79 70 GLU A N 1
ATOM 1152 C CA . GLU B 2 70 ? 6.264 -18.693 -2.386 1.00 6.57 70 GLU A CA 1
ATOM 1153 C C . GLU B 2 70 ? 5.661 -17.391 -2.895 1.00 6.37 70 GLU A C 1
ATOM 1154 O O . GLU B 2 70 ? 4.461 -17.147 -2.721 1.00 6.88 70 GLU A O 1
ATOM 1160 N N . ALA B 2 71 ? 6.487 -16.554 -3.510 1.00 6.18 71 ALA A N 1
ATOM 1161 C CA . ALA B 2 71 ? 5.990 -15.284 -4.050 1.00 6.20 71 ALA A CA 1
ATOM 1162 C C . ALA B 2 71 ? 4.904 -15.532 -5.094 1.00 6.25 71 ALA A C 1
ATOM 1163 O O . ALA B 2 71 ? 3.877 -14.834 -5.138 1.00 6.28 71 ALA A O 1
ATOM 1165 N N . LYS B 2 72 ? 5.132 -16.504 -5.960 1.00 6.15 72 LYS A N 1
ATOM 1166 C CA . LYS B 2 72 ? 4.149 -16.852 -6.971 1.00 6.93 72 LYS A CA 1
ATOM 1167 C C . LYS B 2 72 ? 2.875 -17.395 -6.321 1.00 6.63 72 LYS A C 1
ATOM 1168 O O . LYS B 2 72 ? 1.776 -16.968 -6.677 1.00 6.73 72 LYS A O 1
ATOM 1174 N N . GLN B 2 73 ? 3.011 -18.305 -5.361 1.00 6.21 73 GLN A N 1
ATOM 1175 C CA . GLN B 2 73 ? 1.845 -18.847 -4.640 1.00 6.47 73 GLN A CA 1
ATOM 1176 C C . GLN B 2 73 ? 1.033 -17.735 -3.974 1.00 5.76 73 GLN A C 1
ATOM 1177 O O . GLN B 2 73 ? -0.203 -17.745 -4.010 1.00 5.98 73 GLN A O 1
ATOM 1183 N N . LEU B 2 74 ? 1.732 -16.760 -3.395 1.00 5.88 74 LEU A N 1
ATOM 1184 C CA . LEU B 2 74 ? 1.059 -15.650 -2.715 1.00 5.49 74 LEU A CA 1
ATOM 1185 C C . LEU B 2 74 ? 0.333 -14.755 -3.717 1.00 5.21 74 LEU A C 1
ATOM 1186 O O . LEU B 2 74 ? -0.808 -14.345 -3.481 1.00 6.20 74 LEU A O 1
ATOM 1191 N N . ALA B 2 75 ? 0.992 -14.450 -4.838 1.00 5.72 75 ALA A N 1
ATOM 1192 C CA . ALA B 2 75 ? 0.346 -13.681 -5.914 1.00 6.07 75 ALA A CA 1
ATOM 1193 C C . ALA B 2 75 ? -0.925 -14.370 -6.406 1.00 6.11 75 ALA A C 1
ATOM 1194 O O . ALA B 2 75 ? -1.969 -13.739 -6.560 1.00 6.53 75 ALA A O 1
ATOM 1196 N N . GLN B 2 76 ? -0.831 -15.679 -6.618 1.00 6.13 76 GLN A N 1
ATOM 1197 C CA . GLN B 2 76 ? -1.974 -16.442 -7.110 1.00 6.20 76 GLN A CA 1
ATOM 1198 C C . GLN B 2 76 ? -3.120 -16.406 -6.111 1.00 6.33 76 GLN A C 1
ATOM 1199 O O . GLN B 2 76 ? -4.280 -16.215 -6.488 1.00 7.24 76 GLN A O 1
ATOM 1205 N N . TRP B 2 77 ? -2.798 -16.575 -4.831 1.00 5.87 77 TRP A N 1
ATOM 1206 C CA . TRP B 2 77 ? -3.820 -16.515 -3.796 1.00 5.91 77 TRP A CA 1
ATOM 1207 C C . TRP B 2 77 ? -4.493 -15.129 -3.747 1.00 6.34 77 TRP A C 1
ATOM 1208 O O . TRP B 2 77 ? -5.714 -15.012 -3.737 1.00 6.58 77 TRP A O 1
ATOM 1219 N N . ILE B 2 78 ? -3.692 -14.080 -3.733 1.00 6.07 78 ILE A N 1
ATOM 1220 C CA . ILE B 2 78 ? -4.255 -12.733 -3.701 1.00 6.01 78 ILE A CA 1
ATOM 1221 C C . ILE B 2 78 ? -5.185 -12.476 -4.897 1.00 6.47 78 ILE A C 1
ATOM 1222 O O . ILE B 2 78 ? -6.263 -11.925 -4.732 1.00 7.00 78 ILE A O 1
ATOM 1227 N N . LEU B 2 79 ? -4.787 -12.916 -6.084 1.00 6.22 79 LEU A N 1
ATOM 1228 C CA . LEU B 2 79 ? -5.591 -12.718 -7.270 1.00 6.68 79 LEU A CA 1
ATOM 1229 C C . LEU B 2 79 ? -6.926 -13.465 -7.205 1.00 6.90 79 LEU A C 1
ATOM 1230 O O . LEU B 2 79 ? -7.850 -13.096 -7.917 1.00 8.42 79 LEU A O 1
ATOM 1235 N N . SER B 2 80 ? -7.024 -14.477 -6.351 1.00 6.68 80 SER A N 1
ATOM 1236 C CA . SER B 2 80 ? -8.256 -15.251 -6.185 1.00 7.27 80 SER A CA 1
ATOM 1237 C C . SER B 2 80 ? -9.304 -14.599 -5.284 1.00 7.15 80 SER A C 1
ATOM 1238 O O . SER B 2 80 ? -10.411 -15.117 -5.196 1.00 8.54 80 SER A O 1
ATOM 1241 N N A ILE B 2 81 ? -8.953 -13.516 -4.595 0.50 7.45 81 ILE A N 1
ATOM 1242 N N B ILE B 2 81 ? -8.937 -13.515 -4.595 0.50 7.55 81 ILE A N 1
ATOM 1243 C CA A ILE B 2 81 ? -9.854 -12.939 -3.616 0.50 8.48 81 ILE A CA 1
ATOM 1244 C CA B ILE B 2 81 ? -9.809 -12.883 -3.614 0.50 8.68 81 ILE A CA 1
ATOM 1245 C C A ILE B 2 81 ? -10.830 -12.013 -4.324 0.50 9.17 81 ILE A C 1
ATOM 1246 C C B ILE B 2 81 ? -10.818 -12.001 -4.350 0.50 9.29 81 ILE A C 1
ATOM 1247 O O A ILE B 2 81 ? -10.675 -10.793 -4.340 0.50 10.41 81 ILE A O 1
ATOM 1248 O O B ILE B 2 81 ? -10.665 -10.781 -4.417 0.50 10.02 81 ILE A O 1
ATOM 1257 N N . LYS B 2 82 ? -11.837 -12.652 -4.919 1.00 11.11 82 LYS A N 1
ATOM 1258 C CA . LYS B 2 82 ? -12.864 -11.987 -5.720 1.00 12.49 82 LYS A CA 1
ATOM 1259 C C . LYS B 2 82 ? -14.053 -12.920 -5.935 1.00 14.37 82 LYS A C 1
ATOM 1260 O O . LYS B 2 82 ? -15.089 -12.512 -6.480 1.00 16.50 82 LYS A O 1
#

InterPro domains:
  IPR002324 Cytochrome c, class ID [PR00606] (22-35)
  IPR002324 Cytochrome c, class ID [PR00606] (37-50)
  IPR002324 Cytochrome c, class ID [PR00606] (60-73)
  IPR002324 Cytochrome c, class ID [PR00606] (75-85)
  IPR002324 Cytochrome c, class ID [PR00606] (86-96)
  IPR009056 Cytochrome c-like domain [PF00034] (21-97)
  IPR009056 Cytochrome c-like domain [PS51007] (8-98)
  IPR036909 Cytochrome c-like domain superfamily [G3DSA:1.10.760.10] (18-98)
  IPR036909 Cytochrome c-like domain superfamily [SSF46626] (22-97)

Secondary structure (DSSP, 8-state):
--HHHHHHHTSGGGT--SSPPPSSPPHHHHHHHHTT-TTHHHHHHHHHHH-B-SSS-SPPBPP----HHHHHHHHHHHHT--/-HHHHHHTTGGGT--SSPPPSSPPHHHHHHHHTT-TTHHHHHHHHHHH-B-SSSSSSPBPP----HHHHHHHHH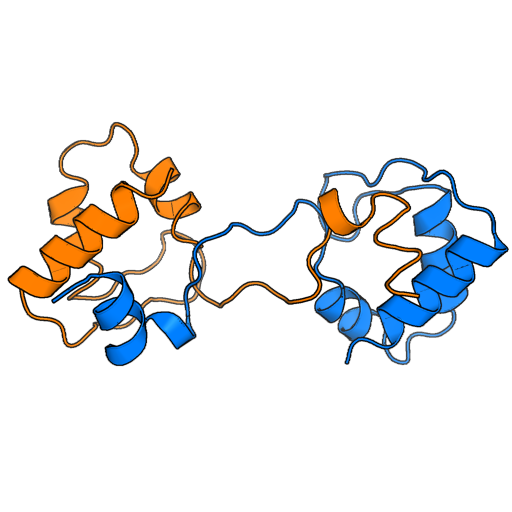HHHT--

Solvent-accessible surface area: 9950 Å² total; per-residue (Å²): 77,72,144,29,0,131,138,60,42,20,35,77,51,20,34,65,157,45,118,70,86,10,22,9,18,76,45,8,1,70,74,11,61,91,94,111,51,13,86,66,74,15,11,97,65,20,64,89,18,31,132,70,64,120,36,133,118,67,55,93,95,38,88,6,54,101,117,48,2,61,42,7,0,114,26,5,27,64,33,186,140,86,25,93,62,6,23,139,97,74,40,18,70,74,47,22,44,49,93,72,92,81,100,11,20,3,9,31,35,10,0,146,70,14,45,89,122,185,94,10,42,102,79,16,14,27,73,19,76,163,8,27,62,61,71,117,41,104,94,80,58,82,100,52,129,10,75,103,77,43,1,97,68,2,0,88,39,10,21,68,41,193

CATH classification: 1.10.760.10

Sequence (162 aa):
NEQLAKKQKGCMACHDLKAKMVGPAYYKDVAAKFAGQQAGAEAELAQRRIKNGSQGVWGPIPMPPNAVSDDEAQTLAKWVLSQKEDPEVLFKNKGCVACHAIDTKKVGPAYADVAKKYAGRKDAVDYLAGKIKKGGSSGVWGSVPMPPQNVTDAEAKQLAQ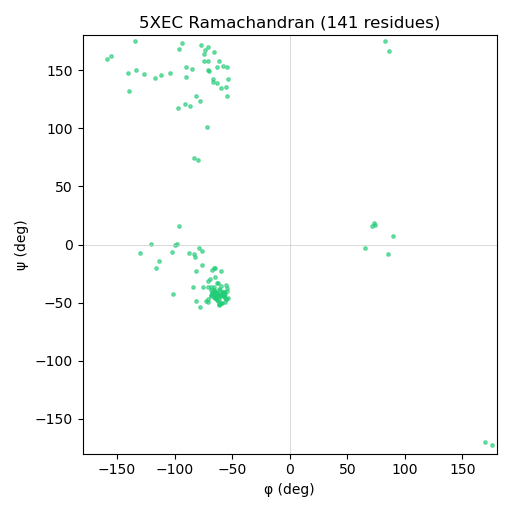WILSIIK

Organism: Hydrogenobacter thermophilus (strain DSM 6534 / IAM 12695 / TK-6) (NCBI:txid608538)

Radius of gyration: 19.49 Å; Cα contacts (8 Å, |Δi|>4): 234; chains: 2; bounding box: 44×42×43 Å

Foldseek 3Di:
DVVVCVVVCVVVPDDPDDDDPDDDLLVLLVVCVPPPPQLVVQLCCQAAWDDDPPDHDTGHGDPDDSVRSSVVSVVSNPND/DDVVVCCPPVCVVVPDDDDDDDPDDDLLVLLVVCPVPPCQLVVQLCCQQCKDDDPGHRDIDHHDPDDSVRSSVVSVVSNPND